Protein AF-A0A933C4U7-F1 (afdb_monomer)

Secondary structure (DSSP, 8-state):
-HHHHHHHHHHHHHHHHHHHT-SSHHHHHHHHHHHHHHHHHHHHHHHHHTTSS----PPPTTTSS-HHHHHHHHHHHHHHHHHHHHTTS--

Structure (mmCIF, N/CA/C/O backbone):
data_AF-A0A933C4U7-F1
#
_entry.id   AF-A0A933C4U7-F1
#
loop_
_atom_site.group_PDB
_atom_site.id
_atom_site.type_symbol
_atom_site.label_atom_id
_atom_site.label_alt_id
_atom_site.label_comp_id
_atom_site.label_asym_id
_atom_site.label_entity_id
_atom_site.label_seq_id
_atom_site.pdbx_PDB_ins_code
_atom_site.Cartn_x
_atom_site.Cartn_y
_atom_site.Cartn_z
_atom_site.occupancy
_atom_site.B_iso_or_equiv
_atom_site.auth_seq_id
_atom_site.auth_comp_id
_atom_site.auth_asym_id
_atom_site.auth_atom_id
_atom_site.pdbx_PDB_model_num
ATOM 1 N N . ALA A 1 1 ? -18.529 5.268 7.322 1.00 61.16 1 ALA A N 1
ATOM 2 C CA . ALA A 1 1 ? -17.645 4.080 7.307 1.00 61.16 1 ALA A CA 1
ATOM 3 C C . ALA A 1 1 ? -17.498 3.470 5.907 1.00 61.16 1 ALA A C 1
ATOM 5 O O . ALA A 1 1 ? -16.373 3.355 5.442 1.00 61.16 1 ALA A O 1
ATOM 6 N N . GLY A 1 2 ? -18.592 3.145 5.201 1.00 74.25 2 GLY A N 1
ATOM 7 C CA . GLY A 1 2 ? -18.524 2.480 3.886 1.00 74.25 2 GLY A CA 1
ATOM 8 C C . GLY A 1 2 ? -17.702 3.210 2.813 1.00 74.25 2 GLY A C 1
ATOM 9 O O . GLY A 1 2 ? -16.913 2.573 2.128 1.00 74.25 2 GLY A O 1
ATOM 10 N N . LEU A 1 3 ? -17.800 4.544 2.725 1.00 79.12 3 LEU A N 1
ATOM 11 C CA . LEU A 1 3 ? -17.040 5.347 1.750 1.00 79.12 3 LEU A CA 1
ATOM 12 C C . LEU A 1 3 ? -15.518 5.151 1.869 1.00 79.12 3 LEU A C 1
ATOM 14 O O . LEU A 1 3 ? -14.827 4.988 0.870 1.00 79.12 3 LEU A O 1
ATOM 18 N N . VAL A 1 4 ? -15.005 5.131 3.101 1.00 81.00 4 VAL A N 1
ATOM 19 C CA . VAL A 1 4 ? -13.573 4.967 3.388 1.00 81.00 4 VAL A CA 1
ATOM 20 C C . VAL A 1 4 ? -13.094 3.587 2.940 1.00 81.00 4 VAL A C 1
ATOM 22 O O . VAL A 1 4 ? -12.042 3.458 2.323 1.00 81.00 4 VAL A O 1
ATOM 25 N N . LEU A 1 5 ? -13.908 2.564 3.194 1.00 80.06 5 LEU A N 1
ATOM 26 C CA . LEU A 1 5 ? -13.630 1.182 2.818 1.00 80.06 5 LEU A CA 1
ATOM 27 C C . LEU A 1 5 ? -13.616 1.008 1.291 1.00 80.06 5 LEU A C 1
ATOM 29 O O . LEU A 1 5 ? -12.715 0.372 0.751 1.00 80.06 5 LEU A O 1
ATOM 33 N N . VAL A 1 6 ? -14.562 1.643 0.590 1.00 84.00 6 VAL A N 1
ATOM 34 C CA . VAL A 1 6 ? -14.622 1.657 -0.882 1.00 84.00 6 VAL A CA 1
ATOM 35 C C . VAL A 1 6 ? -13.402 2.355 -1.484 1.00 84.00 6 VAL A C 1
ATOM 37 O O . VAL A 1 6 ? -12.789 1.815 -2.402 1.00 84.00 6 VAL A O 1
ATOM 40 N N . LEU A 1 7 ? -13.004 3.515 -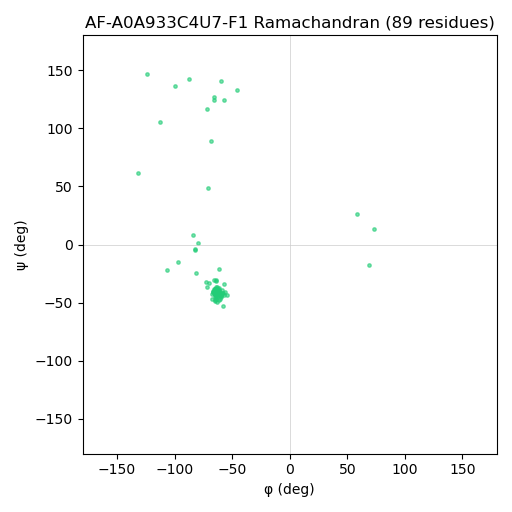0.954 1.00 83.19 7 LEU A N 1
ATOM 41 C CA . LEU A 1 7 ? -11.799 4.226 -1.400 1.00 83.19 7 LEU A CA 1
ATOM 42 C C . LEU A 1 7 ? -10.534 3.388 -1.183 1.00 83.19 7 LEU A C 1
ATOM 44 O O . LEU A 1 7 ? -9.668 3.332 -2.056 1.00 83.19 7 LEU A O 1
ATOM 48 N N . TYR A 1 8 ? -10.446 2.692 -0.050 1.00 84.12 8 TYR A N 1
ATOM 49 C CA . TYR A 1 8 ? -9.309 1.833 0.260 1.00 84.12 8 TYR A CA 1
ATOM 50 C C . TYR A 1 8 ? -9.231 0.614 -0.671 1.00 84.12 8 TYR A C 1
ATOM 52 O O . TYR A 1 8 ? -8.166 0.294 -1.198 1.00 84.12 8 TYR A O 1
ATOM 60 N N . LEU A 1 9 ? -10.370 -0.025 -0.953 1.00 84.19 9 LEU A N 1
ATOM 61 C CA . LEU A 1 9 ? -10.465 -1.104 -1.940 1.00 84.19 9 LEU A CA 1
ATOM 62 C C . LEU A 1 9 ? -10.103 -0.623 -3.350 1.00 84.19 9 LEU A C 1
ATOM 64 O O . LEU A 1 9 ? -9.362 -1.307 -4.057 1.00 84.19 9 LEU A O 1
ATOM 68 N N . ALA A 1 10 ? -10.561 0.568 -3.748 1.00 87.00 10 ALA A N 1
ATOM 69 C CA . ALA A 1 10 ? -10.188 1.176 -5.022 1.00 87.00 10 ALA A CA 1
ATOM 70 C C . ALA A 1 10 ? -8.672 1.430 -5.111 1.00 87.00 10 ALA A C 1
ATOM 72 O O . ALA A 1 10 ? -8.069 1.202 -6.163 1.00 87.00 10 ALA A O 1
ATOM 73 N N . MET A 1 11 ? -8.035 1.835 -4.006 1.00 85.94 11 MET A N 1
ATOM 74 C CA . MET A 1 11 ? -6.582 1.992 -3.938 1.00 85.94 11 MET A CA 1
ATOM 75 C C . MET A 1 11 ? -5.853 0.655 -4.109 1.00 85.94 11 MET A C 1
ATOM 77 O O . MET A 1 11 ? -4.950 0.561 -4.940 1.00 85.94 11 MET A O 1
ATOM 81 N N . ILE A 1 12 ? -6.262 -0.395 -3.389 1.00 86.56 12 ILE A N 1
ATOM 82 C CA . ILE A 1 12 ? -5.674 -1.738 -3.537 1.00 86.56 12 ILE A CA 1
ATOM 83 C C . ILE A 1 12 ? -5.826 -2.226 -4.983 1.00 86.56 12 ILE A C 1
ATOM 85 O O . ILE A 1 12 ? -4.867 -2.727 -5.570 1.00 86.56 12 ILE A O 1
ATOM 89 N N . TRP A 1 13 ? -6.993 -2.021 -5.598 1.00 87.00 13 TRP A N 1
ATOM 90 C CA . TRP A 1 13 ? -7.218 -2.398 -6.992 1.00 87.00 13 TRP A CA 1
ATOM 91 C C . TRP A 1 13 ? -6.278 -1.646 -7.945 1.00 87.00 13 TRP A C 1
ATOM 93 O O . TRP A 1 13 ? -5.705 -2.252 -8.854 1.00 87.00 13 TRP A O 1
ATOM 103 N N . ARG A 1 14 ? -6.021 -0.353 -7.724 1.00 85.88 14 ARG A N 1
ATOM 104 C CA . ARG A 1 14 ? -5.022 0.393 -8.508 1.00 85.88 14 ARG A CA 1
ATOM 105 C C . ARG A 1 14 ? -3.621 -0.213 -8.383 1.00 85.88 14 ARG A C 1
ATOM 107 O O . ARG A 1 14 ? -2.970 -0.401 -9.408 1.00 85.88 14 ARG A O 1
ATOM 114 N N . VAL A 1 15 ? -3.191 -0.586 -7.176 1.00 86.94 15 VAL A N 1
ATOM 115 C CA . VAL A 1 15 ? -1.875 -1.216 -6.942 1.00 86.94 15 VAL A CA 1
ATOM 116 C C . VAL A 1 15 ? -1.782 -2.583 -7.630 1.00 86.94 15 VAL A C 1
ATOM 118 O O . VAL A 1 15 ? -0.796 -2.868 -8.306 1.00 86.94 15 VAL A O 1
ATOM 121 N N . VAL A 1 16 ? -2.826 -3.412 -7.537 1.00 87.81 16 VAL A N 1
ATOM 122 C CA . VAL A 1 16 ? 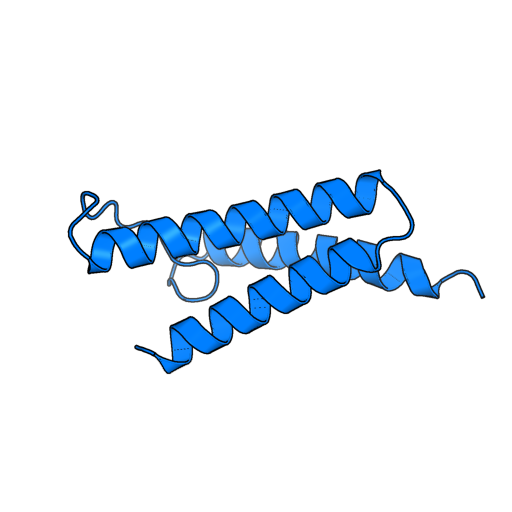-2.882 -4.718 -8.223 1.00 87.81 16 VAL A CA 1
ATOM 123 C C . VAL A 1 16 ? -2.886 -4.550 -9.744 1.00 87.81 16 VAL A C 1
ATOM 125 O O . VAL A 1 16 ? -2.250 -5.323 -10.457 1.00 87.81 16 VAL A O 1
ATOM 128 N N . SER A 1 17 ? -3.577 -3.534 -10.258 1.00 86.06 17 SER A N 1
ATOM 129 C CA . SER A 1 17 ? -3.586 -3.235 -11.694 1.00 86.06 17 SER A CA 1
ATOM 130 C C . SER A 1 17 ? -2.201 -2.801 -12.176 1.00 86.06 17 SER A C 1
ATOM 132 O O . SER A 1 17 ? -1.748 -3.277 -13.213 1.00 86.06 17 SER A O 1
ATOM 134 N N . ALA A 1 18 ? -1.493 -1.978 -11.394 1.00 83.75 18 ALA A N 1
ATOM 135 C CA . ALA A 1 18 ? -0.104 -1.616 -11.667 1.00 83.75 18 ALA A CA 1
ATOM 136 C C . ALA A 1 18 ? 0.827 -2.840 -11.636 1.00 83.75 18 ALA A C 1
ATOM 138 O O . ALA A 1 18 ? 1.689 -2.962 -12.501 1.00 83.75 18 ALA A O 1
ATOM 139 N N . ALA A 1 19 ? 0.607 -3.782 -10.710 1.00 84.38 19 ALA A N 1
ATOM 140 C CA . ALA A 1 19 ? 1.346 -5.042 -10.681 1.00 84.38 19 ALA A CA 1
ATOM 141 C C . ALA A 1 19 ? 1.149 -5.839 -11.980 1.00 84.38 19 ALA A C 1
ATOM 143 O O . ALA A 1 19 ? 2.122 -6.296 -12.563 1.00 84.38 19 ALA A O 1
ATOM 144 N N . ARG A 1 20 ? -0.090 -5.960 -12.479 1.00 83.00 20 ARG A N 1
ATOM 145 C CA . ARG A 1 20 ? -0.400 -6.689 -13.727 1.00 83.00 20 ARG A CA 1
ATOM 146 C C . ARG A 1 20 ? 0.195 -6.044 -14.979 1.00 83.00 20 ARG A C 1
ATOM 148 O O . ARG A 1 20 ? 0.499 -6.760 -15.924 1.00 83.00 20 ARG A O 1
ATOM 155 N N . LEU A 1 21 ? 0.340 -4.719 -14.985 1.00 82.94 21 LEU A N 1
ATOM 156 C CA . LEU A 1 21 ? 1.006 -3.979 -16.060 1.00 82.94 21 LEU A CA 1
ATOM 157 C C . LEU A 1 21 ? 2.537 -3.970 -15.916 1.00 82.94 21 LEU A C 1
ATOM 159 O O . LEU A 1 21 ? 3.223 -3.450 -16.791 1.00 82.94 21 LEU A O 1
ATOM 163 N N . ALA A 1 22 ? 3.101 -4.518 -14.837 1.00 80.62 22 ALA A N 1
ATOM 164 C CA . ALA A 1 22 ? 4.545 -4.549 -14.664 1.00 80.62 22 ALA A CA 1
ATOM 165 C C . ALA A 1 22 ? 5.195 -5.449 -15.727 1.00 80.62 22 ALA A C 1
ATOM 167 O O . ALA A 1 22 ? 4.851 -6.620 -15.879 1.00 80.62 22 ALA A O 1
ATOM 168 N N . ARG A 1 23 ? 6.179 -4.895 -16.441 1.00 75.44 23 ARG A N 1
ATOM 169 C CA . ARG A 1 23 ? 6.941 -5.605 -17.479 1.00 75.44 23 ARG A CA 1
ATOM 170 C C . ARG A 1 23 ? 7.921 -6.627 -16.889 1.00 75.44 23 ARG A C 1
ATOM 172 O O . ARG A 1 23 ? 8.159 -7.672 -17.488 1.00 75.44 23 ARG A O 1
ATOM 179 N N . ASP A 1 24 ? 8.453 -6.336 -15.702 1.00 82.00 24 ASP A N 1
ATOM 180 C CA . ASP A 1 24 ? 9.447 -7.161 -15.017 1.00 82.00 24 ASP A CA 1
ATOM 181 C C . ASP A 1 24 ? 8.813 -8.037 -13.932 1.00 82.00 24 ASP A C 1
ATOM 183 O O . ASP A 1 24 ? 8.048 -7.557 -13.092 1.00 82.00 24 ASP A O 1
ATOM 187 N N . ARG A 1 25 ? 9.227 -9.311 -13.862 1.00 82.56 25 ARG A N 1
ATOM 188 C CA . ARG A 1 25 ? 8.801 -10.248 -12.800 1.00 82.56 25 ARG A CA 1
ATOM 189 C C . ARG A 1 25 ? 9.129 -9.724 -11.399 1.00 82.56 25 ARG A C 1
ATOM 191 O O . ARG A 1 25 ? 8.362 -9.943 -10.467 1.00 82.56 25 ARG A O 1
ATOM 198 N N . TYR A 1 26 ? 10.243 -9.006 -11.258 1.00 85.19 26 TYR A N 1
ATOM 199 C CA . TYR A 1 26 ? 10.622 -8.368 -9.999 1.00 85.19 26 TYR A CA 1
ATOM 200 C C . TYR A 1 26 ? 9.655 -7.235 -9.624 1.00 85.19 26 TYR A C 1
ATOM 202 O O . TYR A 1 26 ? 9.149 -7.204 -8.505 1.00 85.19 26 TYR A O 1
ATOM 210 N N . GLY A 1 27 ? 9.325 -6.351 -10.574 1.00 83.56 27 GLY A N 1
ATOM 211 C CA . GLY A 1 27 ? 8.349 -5.277 -10.364 1.00 83.56 27 GLY A CA 1
ATOM 212 C C . GLY A 1 27 ? 6.955 -5.810 -10.023 1.00 83.56 27 GLY A C 1
ATOM 213 O O . GLY A 1 27 ? 6.300 -5.280 -9.124 1.00 83.56 27 GLY A O 1
ATOM 214 N N . PHE A 1 28 ? 6.545 -6.906 -10.671 1.00 86.19 28 PHE A N 1
ATOM 215 C CA . PHE A 1 28 ? 5.315 -7.631 -10.349 1.00 86.19 28 PHE A CA 1
ATOM 216 C C . PHE A 1 28 ? 5.310 -8.114 -8.892 1.00 86.19 28 PHE A C 1
ATOM 218 O O . PHE A 1 28 ? 4.380 -7.797 -8.152 1.00 86.19 28 PHE A O 1
ATOM 225 N N . LEU A 1 29 ? 6.357 -8.827 -8.456 1.00 87.94 29 LEU A N 1
ATOM 226 C CA . LEU A 1 29 ? 6.469 -9.362 -7.091 1.00 87.94 29 LEU A CA 1
ATOM 227 C C . LEU A 1 29 ? 6.452 -8.255 -6.031 1.00 87.94 29 LEU A C 1
ATOM 229 O O . LEU A 1 29 ? 5.738 -8.377 -5.036 1.00 87.94 29 LEU A O 1
ATOM 233 N N . VAL A 1 30 ? 7.179 -7.158 -6.264 1.00 88.62 30 VAL A N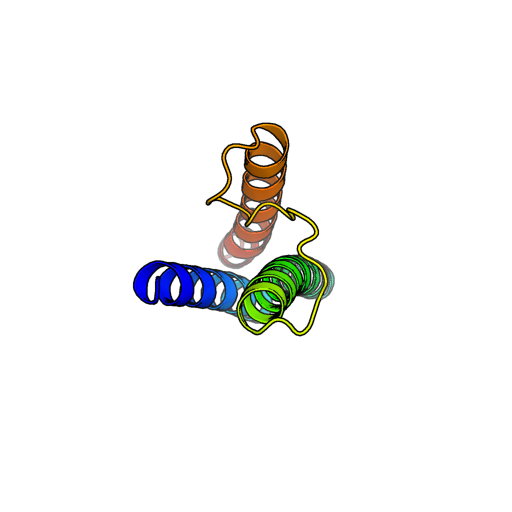 1
ATOM 234 C CA . VAL A 1 30 ? 7.215 -6.005 -5.349 1.00 88.62 30 VAL A CA 1
ATOM 235 C C . VAL A 1 30 ? 5.835 -5.362 -5.225 1.00 88.62 30 VAL A C 1
ATOM 237 O O . VAL A 1 30 ? 5.345 -5.170 -4.112 1.00 88.62 30 VAL A O 1
ATOM 240 N N . CYS A 1 31 ? 5.163 -5.080 -6.346 1.00 87.94 31 CYS A N 1
ATOM 241 C CA . CYS A 1 31 ? 3.820 -4.496 -6.317 1.00 87.94 31 CYS A CA 1
ATOM 242 C C . CYS A 1 31 ? 2.800 -5.443 -5.670 1.00 87.94 31 CYS A C 1
ATOM 244 O O . CYS A 1 31 ? 1.924 -4.989 -4.935 1.00 87.94 31 CYS A O 1
ATOM 246 N N . CYS A 1 32 ? 2.930 -6.754 -5.894 1.00 88.88 32 CYS A N 1
ATOM 247 C CA . CYS A 1 32 ? 2.068 -7.756 -5.275 1.00 88.88 32 CYS A CA 1
ATOM 248 C C . CYS A 1 32 ? 2.280 -7.828 -3.752 1.00 88.88 32 CYS A C 1
ATOM 250 O O . CYS A 1 32 ? 1.305 -7.911 -3.007 1.00 88.88 32 CYS A O 1
ATOM 252 N N . GLY A 1 33 ? 3.527 -7.724 -3.279 1.00 89.19 33 GLY A N 1
ATOM 253 C CA . GLY A 1 33 ? 3.852 -7.639 -1.853 1.00 89.19 33 GLY A CA 1
ATOM 254 C C . GLY A 1 33 ? 3.277 -6.383 -1.193 1.00 89.19 33 GLY A C 1
ATOM 255 O O . GLY A 1 33 ? 2.657 -6.472 -0.135 1.00 89.19 33 GLY A O 1
ATOM 256 N N . ILE A 1 34 ? 3.390 -5.226 -1.852 1.00 89.81 34 ILE A N 1
ATOM 257 C CA . ILE A 1 34 ? 2.804 -3.963 -1.372 1.00 89.81 34 ILE A CA 1
ATOM 258 C C . ILE A 1 34 ? 1.269 -4.053 -1.335 1.00 89.81 34 ILE A C 1
ATOM 260 O O . ILE A 1 34 ? 0.647 -3.649 -0.352 1.00 89.81 34 ILE A O 1
ATOM 264 N N . ALA A 1 35 ? 0.643 -4.638 -2.362 1.00 88.88 35 ALA A N 1
ATOM 265 C CA . ALA A 1 35 ? -0.799 -4.881 -2.375 1.00 88.88 35 ALA A CA 1
ATOM 266 C C . ALA A 1 35 ? -1.240 -5.813 -1.234 1.00 88.88 35 ALA A C 1
ATOM 268 O O . ALA A 1 35 ? -2.232 -5.527 -0.565 1.00 88.88 35 ALA A O 1
ATOM 269 N N . ALA A 1 36 ? -0.495 -6.894 -0.983 1.00 89.06 36 ALA A N 1
ATOM 270 C CA . ALA A 1 36 ? -0.767 -7.829 0.107 1.00 89.06 36 ALA A CA 1
ATOM 271 C C . ALA A 1 36 ? -0.626 -7.165 1.485 1.00 89.06 36 ALA A C 1
ATOM 273 O O . ALA A 1 36 ? -1.441 -7.416 2.369 1.00 89.06 36 ALA A O 1
ATOM 274 N N . MET A 1 37 ? 0.357 -6.276 1.648 1.00 88.00 37 MET A N 1
ATOM 275 C CA . MET A 1 37 ? 0.546 -5.494 2.868 1.00 88.00 37 MET A CA 1
ATOM 276 C C . MET A 1 37 ? -0.645 -4.553 3.121 1.00 88.00 37 MET A C 1
ATOM 278 O O . MET A 1 37 ? -1.181 -4.522 4.224 1.00 88.00 37 MET A O 1
ATOM 282 N N . PHE A 1 38 ? -1.142 -3.842 2.103 1.00 86.56 38 PHE A N 1
ATOM 283 C CA . PHE A 1 38 ? -2.369 -3.043 2.245 1.00 86.56 38 PHE A CA 1
ATOM 284 C C . PHE A 1 38 ? -3.613 -3.907 2.512 1.00 86.56 38 PHE A C 1
ATOM 286 O O . PHE A 1 38 ? -4.462 -3.538 3.325 1.00 86.56 38 PHE A O 1
ATOM 293 N N . ALA A 1 39 ? -3.720 -5.072 1.868 1.00 85.81 39 ALA A N 1
ATOM 294 C CA . ALA A 1 39 ? -4.830 -5.996 2.078 1.00 85.81 39 ALA A CA 1
ATOM 295 C C . ALA A 1 39 ? -4.848 -6.573 3.502 1.00 85.81 39 ALA A C 1
ATOM 297 O O . ALA A 1 39 ? -5.920 -6.673 4.096 1.00 85.81 39 ALA A O 1
ATOM 298 N N . SER A 1 40 ? -3.691 -6.903 4.084 1.00 85.50 40 SER A N 1
ATOM 299 C CA . SER A 1 40 ? -3.617 -7.394 5.462 1.00 85.50 40 SER A CA 1
ATOM 300 C C . SER A 1 40 ? -4.019 -6.317 6.471 1.00 85.50 40 SER A C 1
ATOM 302 O O . SER A 1 40 ? -4.802 -6.609 7.375 1.00 85.50 40 SER A O 1
ATOM 304 N N . TYR A 1 41 ? -3.602 -5.058 6.275 1.00 84.25 41 TYR A N 1
ATOM 305 C CA . TYR A 1 41 ? -4.085 -3.941 7.095 1.00 84.25 41 TYR A CA 1
ATOM 306 C C . TYR A 1 41 ? -5.607 -3.791 7.028 1.00 84.25 41 TYR A C 1
ATOM 308 O O . TYR A 1 41 ? -6.238 -3.579 8.066 1.00 84.25 41 TYR A O 1
ATOM 316 N N . LEU A 1 42 ? -6.204 -3.935 5.839 1.00 81.94 42 LEU A N 1
ATOM 317 C CA . LEU A 1 42 ? -7.657 -3.896 5.673 1.00 81.94 42 LEU A CA 1
ATOM 318 C C . LEU A 1 42 ? -8.338 -5.074 6.384 1.00 81.94 42 LEU A C 1
ATOM 320 O O . LEU A 1 42 ? -9.290 -4.856 7.128 1.00 81.94 42 LEU A O 1
ATOM 324 N N . LEU A 1 43 ? -7.846 -6.302 6.192 1.00 83.25 43 LEU A N 1
ATOM 325 C CA . LEU A 1 43 ? -8.408 -7.510 6.805 1.00 83.25 43 LEU A CA 1
ATOM 326 C C . LEU A 1 43 ? -8.369 -7.448 8.332 1.00 83.25 43 LEU A C 1
ATOM 328 O O . LEU A 1 43 ? -9.369 -7.759 8.973 1.00 83.25 43 LEU A O 1
ATOM 332 N N . ILE A 1 44 ? -7.253 -7.000 8.912 1.00 83.19 44 ILE A N 1
ATOM 333 C CA . ILE A 1 44 ? -7.120 -6.839 10.365 1.00 83.19 44 ILE A CA 1
ATOM 334 C C . ILE A 1 44 ? -8.092 -5.765 10.862 1.00 83.19 44 ILE A C 1
ATOM 336 O O . ILE A 1 44 ? -8.791 -5.986 11.845 1.00 83.19 44 ILE A O 1
ATOM 340 N N . ASN A 1 45 ? -8.211 -4.630 10.167 1.00 79.62 45 ASN A N 1
ATOM 341 C CA . ASN A 1 45 ? -9.143 -3.570 10.560 1.00 79.62 45 ASN A CA 1
ATOM 342 C C . ASN A 1 45 ? -10.613 -3.999 10.475 1.00 79.62 45 ASN A C 1
ATOM 344 O O . ASN A 1 45 ? -11.381 -3.743 11.401 1.00 79.62 45 ASN A O 1
ATOM 348 N N . VAL A 1 46 ? -11.002 -4.708 9.414 1.00 80.38 46 VAL A N 1
ATOM 349 C CA . VAL A 1 46 ? -12.356 -5.266 9.287 1.00 80.38 46 VAL A CA 1
ATOM 350 C C . VAL A 1 46 ? -12.596 -6.354 10.338 1.00 80.38 46 VAL A C 1
ATOM 352 O O . VAL A 1 46 ? -13.651 -6.374 10.964 1.00 80.38 46 VAL A O 1
ATOM 355 N N . GLY A 1 47 ? -11.611 -7.217 10.591 1.00 82.00 47 GLY A N 1
ATOM 356 C CA . GLY A 1 47 ? -11.681 -8.258 11.612 1.00 82.00 47 GLY A CA 1
ATOM 357 C C . GLY A 1 47 ? -11.818 -7.706 13.035 1.00 82.00 47 GLY A C 1
ATOM 358 O O . GLY A 1 47 ? -12.578 -8.258 13.828 1.00 82.00 47 GLY A O 1
ATOM 35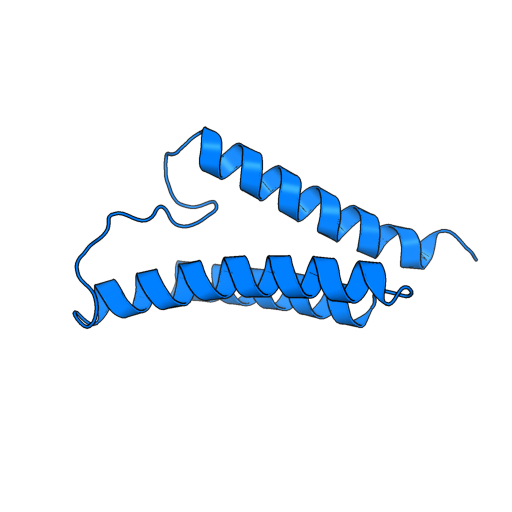9 N N . MET A 1 48 ? -11.163 -6.580 13.338 1.00 79.38 48 MET A N 1
ATOM 360 C CA . MET A 1 48 ? -11.372 -5.839 14.587 1.00 79.38 48 MET A CA 1
ATOM 361 C C . MET A 1 48 ? -12.800 -5.275 14.672 1.00 79.38 48 MET A C 1
ATOM 363 O O . MET A 1 48 ? -13.436 -5.403 15.714 1.00 79.38 48 MET A O 1
ATOM 367 N N . CYS A 1 49 ? -13.348 -4.714 13.584 1.00 75.31 49 CYS A N 1
ATOM 368 C CA . CYS A 1 49 ? -14.741 -4.241 13.556 1.00 75.31 49 CYS A CA 1
ATOM 369 C C . CYS A 1 49 ? -15.773 -5.366 13.733 1.00 75.31 49 CYS A C 1
ATOM 371 O O . CYS A 1 49 ? -16.839 -5.125 14.291 1.00 75.31 49 CYS A O 1
ATOM 373 N N . LEU A 1 50 ? -15.466 -6.576 13.263 1.00 80.19 50 LEU A N 1
ATOM 374 C CA . LEU A 1 50 ? -16.309 -7.764 13.425 1.00 80.19 50 LEU A CA 1
ATOM 375 C C . LEU A 1 50 ? -16.125 -8.456 14.790 1.00 80.19 50 LEU A C 1
ATOM 377 O O . LEU A 1 50 ? -16.812 -9.436 15.061 1.00 80.19 50 LEU A O 1
ATOM 381 N N . GLY A 1 51 ? -15.205 -7.982 15.641 1.00 75.81 51 GLY A N 1
ATOM 382 C CA . GLY A 1 51 ? -14.917 -8.575 16.953 1.00 75.81 51 GLY A CA 1
ATOM 383 C C . GLY A 1 51 ? -14.157 -9.909 16.905 1.00 75.81 51 GLY A C 1
ATOM 384 O O . GLY A 1 51 ? -14.084 -10.601 17.915 1.00 75.81 51 GLY A O 1
ATOM 385 N N . LEU A 1 52 ? -13.591 -10.277 15.749 1.00 76.31 52 LEU A N 1
ATOM 386 C CA . LEU A 1 52 ? -12.857 -11.535 15.546 1.00 76.31 52 LEU A CA 1
ATOM 387 C C . LEU A 1 52 ? -11.406 -11.469 16.044 1.00 76.31 52 LEU A C 1
ATOM 389 O O . LEU A 1 52 ? -10.814 -12.499 16.354 1.00 76.31 52 LEU A O 1
ATOM 393 N N . PHE A 1 53 ? -10.831 -10.266 16.112 1.00 70.94 53 PHE A N 1
ATOM 394 C CA . PHE A 1 53 ? -9.464 -10.023 16.573 1.00 70.94 53 PHE A CA 1
ATOM 395 C C . PHE A 1 53 ? -9.452 -9.023 17.735 1.00 70.94 53 PHE A C 1
ATOM 397 O O . PHE A 1 53 ? -10.267 -8.094 17.739 1.00 70.94 53 PHE A O 1
ATOM 404 N N . PRO A 1 54 ? -8.519 -9.158 18.699 1.00 63.09 54 PRO A N 1
ATOM 405 C CA . PRO A 1 54 ? -8.326 -8.144 19.728 1.00 63.09 54 PRO A CA 1
ATOM 406 C C . PRO A 1 54 ? -7.950 -6.812 19.072 1.00 63.09 54 PRO A C 1
ATOM 408 O O . PRO A 1 54 ? -7.205 -6.779 18.090 1.00 63.09 54 PRO A O 1
ATOM 411 N N . VAL A 1 55 ? -8.478 -5.709 19.607 1.00 61.88 55 VAL A N 1
ATOM 412 C CA . VAL A 1 55 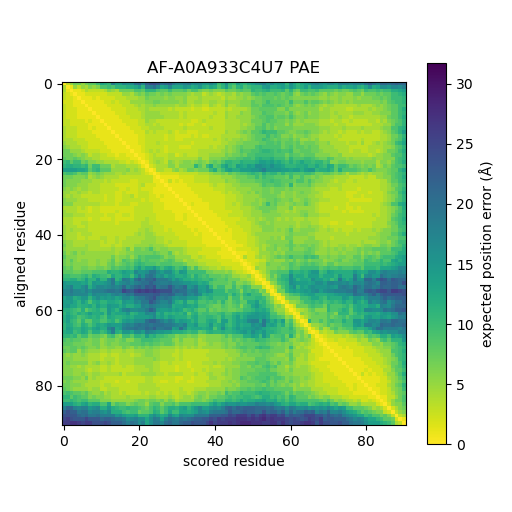? -8.275 -4.363 19.057 1.00 61.88 55 VAL A CA 1
ATOM 413 C C . VAL A 1 55 ? -6.814 -3.951 19.257 1.00 61.88 55 VAL A C 1
ATOM 415 O O . VAL A 1 55 ? -6.447 -3.370 20.272 1.00 61.88 55 VAL A O 1
ATOM 418 N N . ALA A 1 56 ? -5.963 -4.279 18.286 1.00 57.91 56 ALA A N 1
ATOM 419 C CA . ALA A 1 56 ? -4.519 -4.057 18.345 1.00 57.91 56 ALA A CA 1
ATOM 420 C C . ALA A 1 56 ? -4.099 -2.632 17.932 1.00 57.91 56 ALA A C 1
ATOM 422 O O . ALA A 1 56 ? -2.912 -2.363 17.779 1.00 57.91 56 ALA A O 1
ATOM 423 N N . GLY A 1 57 ? -5.049 -1.707 17.734 1.00 55.19 57 GLY A N 1
ATOM 424 C CA . GLY A 1 57 ? -4.754 -0.300 17.431 1.00 55.19 57 GLY A CA 1
ATOM 425 C C . GLY A 1 57 ? -3.907 -0.098 16.170 1.00 55.19 57 GLY A C 1
ATOM 426 O O . GLY A 1 57 ? -3.174 0.883 16.077 1.00 55.19 57 GLY A O 1
ATOM 427 N N . VAL A 1 58 ? -3.957 -1.035 15.215 1.00 63.81 58 VAL A N 1
ATOM 428 C CA . VAL A 1 58 ? -3.096 -0.989 14.029 1.00 63.81 58 VAL A CA 1
ATOM 429 C C . VAL A 1 58 ? -3.570 0.141 13.110 1.00 63.81 58 VAL A C 1
ATOM 431 O O . VAL A 1 58 ? -4.692 0.075 12.596 1.00 63.81 58 VAL A O 1
ATOM 434 N N . PRO A 1 59 ? -2.739 1.172 12.876 1.00 62.31 59 PRO A N 1
ATOM 435 C CA . PRO A 1 59 ? -3.137 2.343 12.116 1.00 62.31 59 PRO A CA 1
ATOM 436 C C . PRO A 1 59 ? -3.421 1.965 10.663 1.00 62.31 59 PRO A C 1
ATOM 438 O O . PRO A 1 59 ? -2.539 1.443 9.979 1.00 62.31 59 PRO A O 1
ATOM 441 N N . LEU A 1 60 ? -4.620 2.282 10.158 1.00 64.31 60 LEU A N 1
ATOM 442 C CA . LEU A 1 60 ? -4.881 2.201 8.722 1.00 64.31 60 LEU A CA 1
ATOM 443 C C . LEU A 1 60 ? -3.863 3.082 7.977 1.00 64.31 60 LEU A C 1
ATOM 445 O O . LEU A 1 60 ? -3.783 4.287 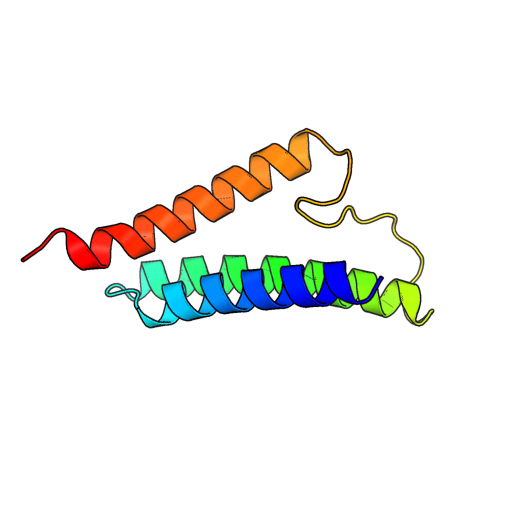8.259 1.00 64.31 60 LEU A O 1
ATOM 449 N N . PRO A 1 61 ? -3.106 2.516 7.020 1.00 60.47 61 PRO A N 1
ATOM 450 C CA . PRO A 1 61 ? -2.322 3.294 6.070 1.00 60.47 61 PRO A CA 1
ATOM 451 C C . PRO A 1 61 ? -3.152 4.447 5.491 1.00 60.47 61 PRO A C 1
ATOM 453 O O . PRO A 1 61 ? -4.292 4.225 5.100 1.00 60.47 61 PRO A O 1
ATOM 456 N N . LEU A 1 62 ? -2.600 5.664 5.449 1.00 59.97 62 LEU A N 1
ATOM 457 C CA . LEU A 1 62 ? -3.227 6.910 4.954 1.00 59.97 62 LEU A CA 1
ATOM 458 C C . LEU A 1 62 ? -4.386 7.514 5.772 1.00 59.97 62 LEU A C 1
ATOM 460 O O . LEU A 1 62 ? -4.683 8.689 5.584 1.00 59.97 62 LEU A O 1
ATOM 464 N N . LEU A 1 63 ? -5.033 6.766 6.669 1.00 62.66 63 LEU A N 1
ATOM 465 C CA . LEU A 1 63 ? -6.173 7.261 7.464 1.00 62.66 63 LEU A CA 1
ATOM 466 C C . LEU A 1 63 ? -5.828 7.533 8.928 1.00 62.66 63 LEU A C 1
ATOM 468 O O . LEU A 1 63 ? -6.523 8.296 9.592 1.00 62.66 63 LEU A O 1
ATOM 472 N N . SER A 1 64 ? -4.768 6.914 9.444 1.00 62.56 64 SER A N 1
ATOM 473 C CA . SER A 1 64 ? -4.343 7.125 10.824 1.00 62.56 64 SER A CA 1
ATOM 474 C C . SER A 1 64 ? -3.387 8.308 10.964 1.00 62.56 64 SER A C 1
ATOM 476 O O . SER A 1 64 ? -2.463 8.467 10.166 1.00 62.56 64 SER A O 1
ATOM 478 N N . TYR A 1 65 ? -3.531 9.054 12.063 1.00 59.94 65 TYR A N 1
ATOM 479 C CA . TYR A 1 65 ? -2.644 10.139 12.512 1.00 59.94 65 TYR A CA 1
ATOM 480 C C . TYR A 1 65 ? -1.276 9.630 13.023 1.00 59.94 65 TYR A C 1
ATOM 482 O O . TYR A 1 65 ? -0.818 9.985 14.104 1.00 59.94 65 TYR A O 1
ATOM 490 N N . GLY A 1 66 ? -0.613 8.755 12.265 1.00 71.69 66 GLY A N 1
ATOM 491 C CA . GLY A 1 66 ? 0.744 8.287 12.550 1.00 71.69 66 GLY A CA 1
ATOM 492 C C . GLY A 1 66 ? 1.710 8.798 11.488 1.00 71.69 66 GLY A C 1
ATOM 493 O O . GLY A 1 66 ? 1.721 8.265 10.380 1.00 71.69 66 GLY A O 1
ATOM 494 N N . GLY A 1 67 ? 2.538 9.796 11.817 1.00 70.12 67 GLY A N 1
ATOM 495 C CA . GLY A 1 67 ? 3.474 10.415 10.865 1.00 70.12 67 GLY A CA 1
A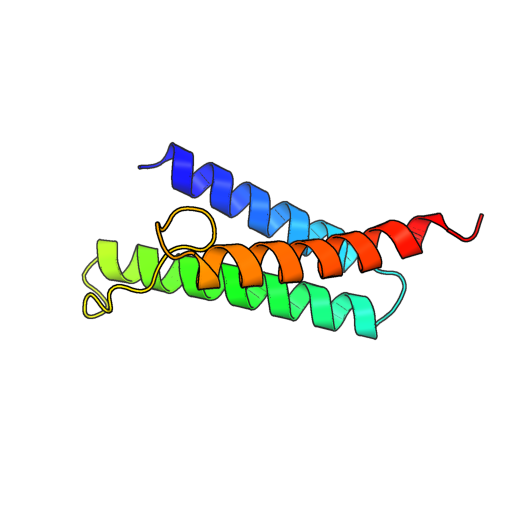TOM 496 C C . GLY A 1 67 ? 4.398 9.403 10.176 1.00 70.12 67 GLY A C 1
ATOM 497 O O . GLY A 1 67 ? 4.538 9.426 8.956 1.00 70.12 67 GLY A O 1
ATOM 498 N N . SER A 1 68 ? 4.945 8.439 10.922 1.00 77.19 68 SER A N 1
ATOM 499 C CA . SER A 1 68 ? 5.814 7.389 10.366 1.00 77.19 68 SER A CA 1
ATOM 500 C C . SER A 1 68 ? 5.078 6.448 9.408 1.00 77.19 68 SER A C 1
ATOM 502 O O . SER A 1 68 ? 5.611 6.106 8.355 1.00 77.19 68 SER A O 1
ATOM 504 N N . ASN A 1 69 ? 3.836 6.064 9.728 1.00 75.25 69 ASN A N 1
ATOM 505 C CA . ASN A 1 69 ? 3.023 5.216 8.851 1.00 75.25 69 ASN A CA 1
ATOM 506 C C . ASN A 1 69 ? 2.694 5.945 7.541 1.00 75.25 69 ASN A C 1
ATOM 508 O O . ASN A 1 69 ? 2.726 5.359 6.462 1.00 75.25 69 ASN A O 1
ATOM 512 N N . LEU A 1 70 ? 2.436 7.252 7.617 1.00 79.38 70 LEU A N 1
ATOM 513 C CA . LEU A 1 70 ? 2.174 8.079 6.444 1.00 79.38 70 LEU A CA 1
ATOM 514 C C . LEU A 1 70 ? 3.410 8.160 5.531 1.00 79.38 70 LEU A C 1
ATOM 516 O O . LEU A 1 70 ? 3.299 7.928 4.331 1.00 79.38 70 LEU A O 1
ATOM 520 N N . VAL A 1 71 ? 4.603 8.375 6.094 1.00 82.94 71 VAL A N 1
ATOM 521 C CA . VAL A 1 71 ? 5.856 8.404 5.316 1.00 82.94 71 VAL A CA 1
ATOM 522 C C . VAL A 1 71 ? 6.123 7.065 4.624 1.00 82.94 71 VAL A C 1
ATOM 524 O O . VAL A 1 71 ? 6.392 7.044 3.424 1.00 82.94 71 VAL A O 1
ATOM 527 N N . ILE A 1 72 ? 6.003 5.946 5.346 1.00 85.56 72 ILE A N 1
ATOM 528 C CA . ILE A 1 72 ? 6.254 4.603 4.794 1.00 85.56 72 ILE A CA 1
ATOM 529 C C . ILE A 1 72 ? 5.268 4.281 3.667 1.00 85.56 72 ILE A C 1
ATOM 531 O O . ILE A 1 72 ? 5.648 3.731 2.634 1.00 85.56 72 ILE A O 1
ATOM 535 N N . THR A 1 73 ? 4.000 4.647 3.840 1.00 85.06 73 THR A N 1
ATOM 536 C CA . THR A 1 73 ? 2.951 4.346 2.858 1.00 85.06 73 THR A CA 1
ATOM 537 C C . THR A 1 73 ? 3.081 5.196 1.597 1.00 85.06 73 THR A C 1
ATOM 539 O O . THR A 1 73 ? 2.912 4.667 0.498 1.00 85.06 73 THR A O 1
ATOM 542 N N . LEU A 1 74 ? 3.493 6.462 1.722 1.00 85.25 74 LEU A N 1
ATOM 543 C CA . LEU A 1 74 ? 3.881 7.293 0.579 1.00 85.25 74 LEU A CA 1
ATOM 544 C C . LEU A 1 74 ? 5.110 6.735 -0.149 1.00 85.25 74 LEU A C 1
ATOM 546 O O . LEU A 1 74 ? 5.128 6.705 -1.379 1.00 85.25 74 LEU A O 1
ATOM 550 N N . TRP A 1 75 ? 6.111 6.249 0.587 1.00 87.44 75 TRP A N 1
ATOM 551 C CA . TRP A 1 75 ? 7.283 5.593 0.003 1.00 87.44 75 TRP A CA 1
ATOM 552 C C . TRP A 1 75 ? 6.904 4.341 -0.795 1.00 87.44 75 TRP A C 1
ATOM 554 O O . TRP A 1 75 ? 7.315 4.191 -1.945 1.00 87.44 75 TRP A O 1
ATOM 564 N N . ALA A 1 76 ? 6.062 3.475 -0.223 1.00 86.38 76 ALA A N 1
ATOM 565 C CA . ALA A 1 76 ? 5.564 2.280 -0.897 1.00 86.38 76 ALA A CA 1
ATOM 566 C C . ALA A 1 76 ? 4.787 2.628 -2.180 1.00 86.38 76 ALA A C 1
ATOM 568 O O . ALA A 1 76 ? 5.011 2.016 -3.225 1.00 86.38 76 ALA A O 1
ATOM 569 N N . LEU A 1 77 ? 3.928 3.652 -2.139 1.00 86.69 77 LEU A N 1
ATOM 570 C CA . LEU A 1 77 ? 3.226 4.147 -3.327 1.00 86.69 77 LEU A CA 1
ATOM 571 C C . LEU A 1 77 ? 4.193 4.710 -4.380 1.00 86.69 77 LEU A C 1
ATOM 573 O O . LEU A 1 77 ? 4.011 4.451 -5.568 1.00 86.69 77 LEU A O 1
ATOM 577 N N . GLY A 1 78 ? 5.250 5.413 -3.965 1.00 86.94 78 GLY A N 1
ATOM 578 C CA . GLY A 1 78 ? 6.306 5.894 -4.860 1.00 86.94 78 GLY A CA 1
ATOM 579 C C . GLY A 1 78 ? 7.011 4.761 -5.614 1.00 86.94 78 GLY A C 1
ATOM 580 O O . GLY A 1 78 ? 7.255 4.879 -6.815 1.00 86.94 78 GLY A O 1
ATOM 581 N N . ILE A 1 79 ? 7.261 3.628 -4.947 1.00 86.69 79 ILE A N 1
ATOM 582 C CA . ILE A 1 79 ? 7.825 2.426 -5.582 1.00 86.69 79 ILE A CA 1
ATOM 583 C C . ILE A 1 79 ? 6.856 1.860 -6.627 1.00 86.69 79 ILE A C 1
ATOM 585 O O . ILE A 1 79 ? 7.268 1.589 -7.755 1.00 86.69 79 ILE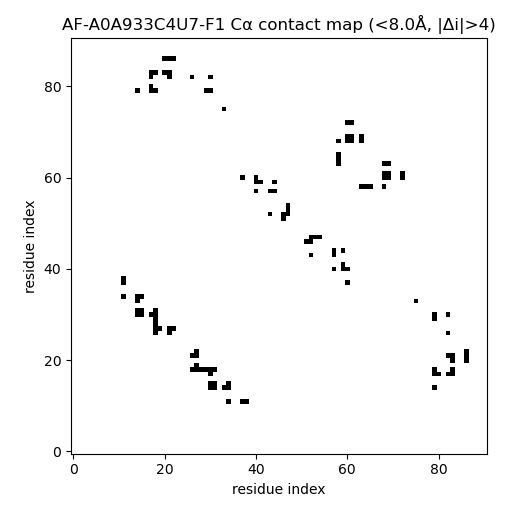 A O 1
ATOM 589 N N . VAL A 1 80 ? 5.567 1.731 -6.293 1.00 86.75 80 VAL A N 1
ATOM 590 C CA . VAL A 1 80 ? 4.537 1.247 -7.233 1.00 86.75 80 VAL A CA 1
ATOM 591 C C . VAL A 1 80 ? 4.455 2.148 -8.469 1.00 86.75 80 VAL A C 1
ATOM 593 O O . VAL A 1 80 ? 4.396 1.652 -9.594 1.00 86.75 80 VAL A O 1
ATOM 596 N N . ILE A 1 81 ? 4.516 3.470 -8.282 1.00 86.44 81 ILE A N 1
ATOM 597 C CA . ILE A 1 81 ? 4.515 4.441 -9.384 1.00 86.44 81 ILE A CA 1
ATOM 598 C C . ILE A 1 81 ? 5.783 4.312 -10.237 1.00 86.44 81 ILE A C 1
ATOM 600 O O . ILE A 1 81 ? 5.687 4.400 -11.457 1.00 86.44 81 ILE A O 1
ATOM 604 N N . ASN A 1 82 ? 6.955 4.064 -9.640 1.00 86.88 82 ASN A N 1
ATOM 605 C CA . ASN A 1 82 ? 8.193 3.847 -10.398 1.00 86.88 82 ASN A CA 1
ATOM 606 C C . ASN A 1 82 ? 8.120 2.588 -11.275 1.00 86.88 82 ASN A C 1
ATOM 608 O O . ASN A 1 82 ? 8.546 2.608 -12.429 1.00 86.88 82 ASN A O 1
ATOM 612 N N . VAL A 1 83 ? 7.550 1.501 -10.747 1.00 84.12 83 VAL A N 1
ATOM 613 C CA . VAL A 1 83 ? 7.331 0.271 -11.522 1.00 84.12 83 VAL A CA 1
ATOM 614 C C . VAL A 1 83 ? 6.345 0.528 -12.664 1.00 84.12 83 VAL A C 1
ATOM 616 O O . VAL A 1 83 ? 6.590 0.103 -13.791 1.00 84.12 83 VAL A O 1
ATOM 619 N N . TYR A 1 84 ? 5.270 1.273 -12.398 1.00 81.81 84 TYR A N 1
ATOM 620 C CA . TYR A 1 84 ? 4.290 1.646 -13.415 1.00 81.81 84 TYR A CA 1
ATOM 621 C C . TYR A 1 84 ? 4.873 2.569 -14.497 1.00 81.81 84 TYR A C 1
ATOM 623 O O . TYR A 1 84 ? 4.611 2.369 -15.678 1.00 81.81 84 TYR A O 1
ATOM 631 N N . SER A 1 85 ? 5.693 3.561 -14.142 1.00 79.94 85 SER A N 1
ATOM 632 C CA . SER A 1 85 ? 6.276 4.494 -15.117 1.00 79.94 85 SER A CA 1
ATOM 633 C C . SER A 1 85 ? 7.321 3.830 -16.017 1.00 79.94 85 SER A C 1
ATOM 635 O O . SER A 1 85 ? 7.392 4.141 -17.207 1.00 79.94 85 SER A O 1
ATOM 637 N N . ARG A 1 86 ? 8.073 2.849 -15.496 1.00 74.56 86 ARG A N 1
ATOM 638 C CA . ARG A 1 86 ? 9.021 2.037 -16.282 1.00 74.56 86 ARG A CA 1
ATOM 639 C C . ARG A 1 86 ? 8.355 1.228 -17.399 1.00 74.56 86 ARG A C 1
ATOM 641 O O . ARG A 1 86 ? 9.035 0.889 -18.363 1.00 74.56 86 ARG A O 1
ATOM 648 N N . HIS A 1 87 ? 7.047 0.971 -17.323 1.00 65.38 87 HIS A N 1
ATOM 649 C CA . HIS A 1 87 ? 6.292 0.369 -18.426 1.00 65.38 87 HIS A CA 1
ATOM 650 C C . HIS A 1 87 ? 6.247 1.273 -19.677 1.00 65.38 87 HIS A C 1
ATOM 652 O O . HIS A 1 87 ? 6.227 0.758 -20.790 1.00 65.38 87 HIS A O 1
ATOM 658 N N . TYR A 1 88 ? 6.273 2.604 -19.518 1.00 58.72 88 TYR A N 1
ATOM 659 C CA . TYR A 1 88 ? 6.114 3.571 -20.618 1.00 58.72 88 TYR A CA 1
ATOM 660 C C . TYR A 1 88 ? 7.431 4.118 -21.190 1.00 58.72 88 TYR A C 1
ATOM 662 O O . TYR A 1 88 ? 7.421 4.719 -22.257 1.00 58.72 88 TYR A O 1
ATOM 670 N N . ALA A 1 89 ? 8.559 3.939 -20.498 1.00 56.28 89 ALA A N 1
ATOM 671 C CA . ALA A 1 89 ? 9.810 4.644 -20.806 1.00 56.28 89 ALA A CA 1
ATOM 672 C C . ALA A 1 89 ? 10.636 4.068 -21.979 1.00 56.28 89 ALA A C 1
ATOM 674 O O . ALA A 1 89 ? 11.707 4.590 -22.267 1.00 56.28 89 ALA A O 1
ATOM 675 N N . PHE A 1 90 ? 10.172 3.011 -22.652 1.00 50.50 90 PHE A N 1
ATOM 676 C CA . PHE A 1 90 ? 10.853 2.425 -23.816 1.00 50.50 90 PHE A CA 1
ATOM 677 C C . PHE A 1 90 ? 9.873 2.194 -24.976 1.00 50.50 90 PHE A C 1
ATOM 679 O O . PHE A 1 90 ? 9.642 1.049 -25.376 1.00 50.50 90 PHE A O 1
ATOM 686 N N . VAL A 1 91 ? 9.286 3.287 -25.472 1.00 45.34 91 VAL A N 1
ATOM 687 C CA . VAL A 1 91 ? 8.847 3.415 -26.874 1.00 45.34 91 VAL A CA 1
ATOM 688 C C . VAL A 1 91 ? 9.937 4.150 -27.636 1.00 45.34 91 VAL A C 1
ATOM 690 O O . VAL A 1 91 ? 10.469 5.127 -27.063 1.00 45.34 91 VAL A O 1
#

Nearest PDB structures (foldseek):
  6upw-assembly1_M  TM=3.608E-01  e=7.818E+00  Homo sapiens
  3jbk-assembly1_M  TM=2.859E-01  e=6.975E+00  Homo sapiens

Sequence (91 aa):
AGLVLVLYLAMIWRVVSAARLARDRYGFLVCCGIAAMFASYLLINVGMCLGLFPVAGVPLPLLSYGGSNLVITLWALGIVINVYSRHYAFV

Foldseek 3Di:
DVVVLVVLVVVLVVLQVLLVLQPDPVLNVLSVVLSVVLVVLSVVVVCVVVVNDDPPVRARQPRDPDPVSVVVNVVSVVSSVVRSVVSVPPD

Solvent-accessible surface area (backbone atoms only — not comparable to full-atom values): 5133 Å² total; per-residue (Å²): 113,68,68,62,54,51,53,51,51,52,49,43,49,51,39,48,51,39,19,73,61,2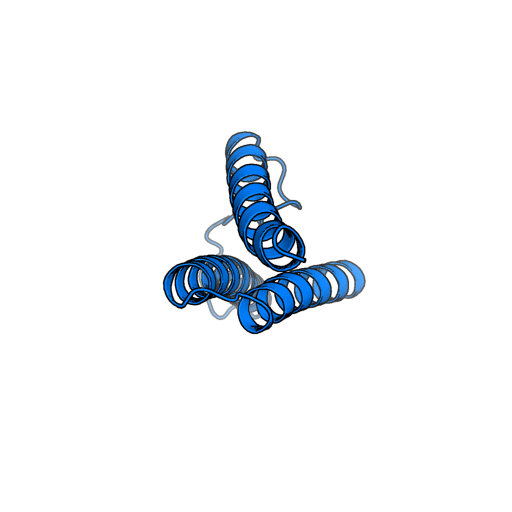8,82,44,73,64,46,23,52,53,24,48,52,53,31,50,53,54,49,49,54,50,50,52,53,51,32,34,75,71,65,76,40,80,82,76,78,74,67,49,75,82,75,40,99,40,71,68,53,41,54,53,47,52,50,54,48,51,52,45,49,52,42,44,51,61,58,66,74,79,122

Radius of gyration: 14.55 Å; Cα contacts (8 Å, |Δi|>4): 65; chains: 1; bounding box: 29×22×47 Å

pLDDT: mean 78.46, std 10.52, range [45.34, 89.81]

Mean predicted aligned error: 7.43 Å